Protein AF-A0A536ZC12-F1 (afdb_monomer_lite)

pLDDT: mean 72.92, std 13.07, range [34.91, 93.25]

Radius of gyration: 16.19 Å; chains: 1; bounding box: 39×24×40 Å

Secondary structure (DSSP, 8-state):
-HHHHHHHHHHHH---HHHHHHHHHHHHHHHHHHHHHHHTT--THHHHHHHHHHHHHHHHHHHHTHHHH-GGG---PPPPEETTEE-----

Structure (mmCIF, N/CA/C/O backbone):
data_AF-A0A536ZC12-F1
#
_entry.id   AF-A0A536ZC12-F1
#
loop_
_atom_site.group_PDB
_atom_site.id
_atom_site.type_symbol
_atom_site.label_atom_id
_atom_site.label_alt_id
_atom_site.label_comp_id
_atom_site.label_asym_id
_atom_site.label_entity_id
_atom_site.label_seq_id
_atom_site.pdbx_PDB_ins_code
_atom_site.Cartn_x
_atom_site.Cartn_y
_atom_site.Cartn_z
_atom_site.occupancy
_atom_site.B_iso_or_equiv
_atom_site.auth_seq_id
_atom_site.auth_comp_id
_atom_site.auth_asym_id
_atom_site.auth_atom_id
_atom_site.pdbx_PDB_model_num
ATOM 1 N N . ILE A 1 1 ? 3.749 -3.217 -0.965 1.00 72.31 1 ILE A N 1
ATOM 2 C CA . ILE A 1 1 ? 2.981 -2.514 -2.027 1.00 72.31 1 ILE A CA 1
ATOM 3 C C . ILE A 1 1 ? 3.905 -1.701 -2.937 1.00 72.31 1 ILE A C 1
ATOM 5 O O . ILE A 1 1 ? 4.043 -2.088 -4.084 1.00 72.31 1 ILE A O 1
ATOM 9 N N . GLY A 1 2 ? 4.607 -0.664 -2.457 1.00 69.38 2 GLY A N 1
ATOM 10 C CA . GLY A 1 2 ? 5.457 0.181 -3.322 1.00 69.38 2 GLY A CA 1
ATOM 11 C C . GLY A 1 2 ? 6.622 -0.538 -4.008 1.00 69.38 2 GLY A C 1
ATOM 12 O O . GLY A 1 2 ? 6.778 -0.413 -5.216 1.00 69.38 2 GLY A O 1
ATOM 13 N N . ALA A 1 3 ? 7.374 -1.361 -3.268 1.00 67.00 3 ALA A N 1
ATOM 14 C CA . ALA A 1 3 ? 8.452 -2.175 -3.839 1.00 67.00 3 ALA A CA 1
ATOM 15 C C . ALA A 1 3 ? 7.938 -3.228 -4.842 1.00 67.00 3 ALA A C 1
ATOM 17 O O . ALA A 1 3 ? 8.552 -3.455 -5.876 1.00 67.00 3 ALA A O 1
ATOM 18 N N . TYR A 1 4 ? 6.777 -3.836 -4.575 1.00 68.56 4 TYR A N 1
ATOM 19 C CA . TYR A 1 4 ? 6.125 -4.760 -5.512 1.00 68.56 4 TYR A CA 1
ATOM 20 C C . TYR A 1 4 ? 5.626 -4.043 -6.777 1.00 68.56 4 TYR A C 1
ATOM 22 O O . TYR A 1 4 ? 5.774 -4.557 -7.879 1.00 68.56 4 TYR A O 1
ATOM 30 N N . GLY A 1 5 ? 5.078 -2.833 -6.641 1.00 66.50 5 GLY A N 1
ATOM 31 C CA . GLY A 1 5 ? 4.651 -2.018 -7.778 1.00 66.50 5 GLY A CA 1
ATOM 32 C C . GLY A 1 5 ? 5.826 -1.573 -8.649 1.00 66.50 5 GLY A C 1
ATOM 33 O O . GLY A 1 5 ? 5.790 -1.748 -9.864 1.00 66.50 5 GLY A O 1
ATOM 34 N N . SER A 1 6 ? 6.902 -1.055 -8.047 1.00 62.78 6 SER A N 1
ATOM 35 C CA . SER A 1 6 ? 8.087 -0.615 -8.798 1.00 62.78 6 SER A CA 1
ATOM 36 C C . SER A 1 6 ? 8.800 -1.780 -9.492 1.00 62.78 6 SER A C 1
ATOM 38 O O . SER A 1 6 ? 9.226 -1.653 -10.644 1.00 62.78 6 SER A O 1
ATOM 40 N N . THR A 1 7 ? 8.879 -2.940 -8.837 1.00 63.22 7 THR A N 1
ATOM 41 C CA . THR A 1 7 ? 9.448 -4.155 -9.436 1.00 63.22 7 THR A CA 1
ATOM 42 C C . THR A 1 7 ? 8.582 -4.712 -10.555 1.00 63.22 7 THR A C 1
ATOM 44 O O . THR A 1 7 ? 9.132 -5.052 -11.594 1.00 63.22 7 THR A O 1
ATOM 47 N N . LEU A 1 8 ? 7.254 -4.734 -10.419 1.00 67.12 8 LEU A N 1
ATOM 48 C CA . LEU A 1 8 ? 6.351 -5.163 -11.490 1.00 67.12 8 LEU A CA 1
ATOM 49 C C . LEU A 1 8 ? 6.457 -4.263 -12.729 1.00 67.12 8 LEU A C 1
ATOM 51 O O . LEU A 1 8 ? 6.510 -4.758 -13.856 1.00 67.12 8 LEU A O 1
ATOM 55 N N . LEU A 1 9 ? 6.526 -2.945 -12.532 1.00 64.06 9 LEU A N 1
ATOM 56 C CA . LEU A 1 9 ? 6.693 -1.987 -13.628 1.00 64.06 9 LEU A CA 1
ATOM 57 C C . LEU A 1 9 ? 8.045 -2.148 -14.332 1.00 64.06 9 LEU A C 1
ATOM 59 O O . LEU A 1 9 ? 8.121 -2.073 -15.558 1.00 64.06 9 LEU A O 1
ATOM 63 N N . THR A 1 10 ? 9.104 -2.419 -13.574 1.00 64.12 10 THR A N 1
ATOM 64 C CA . THR A 1 10 ? 10.436 -2.648 -14.147 1.00 64.12 10 THR A CA 1
ATOM 65 C C . THR A 1 10 ? 10.509 -4.012 -14.849 1.00 64.12 10 THR A C 1
ATOM 67 O O . THR A 1 10 ? 11.006 -4.103 -15.967 1.00 64.12 10 THR A O 1
ATOM 70 N N . ALA A 1 11 ? 9.969 -5.069 -14.232 1.00 62.47 11 ALA A N 1
ATOM 71 C CA . ALA A 1 11 ? 10.051 -6.448 -14.715 1.00 62.47 11 ALA A CA 1
ATOM 72 C C . ALA A 1 11 ? 9.147 -6.732 -15.921 1.00 62.47 11 ALA A C 1
ATOM 74 O O . ALA A 1 11 ? 9.533 -7.498 -16.799 1.00 62.47 11 ALA A O 1
ATOM 75 N N . ARG A 1 12 ? 7.943 -6.144 -15.960 1.00 64.62 12 ARG A N 1
ATOM 76 C CA . ARG A 1 12 ? 6.920 -6.463 -16.973 1.00 64.62 12 ARG A CA 1
ATOM 77 C C . ARG A 1 12 ? 6.753 -5.380 -18.035 1.00 64.62 12 ARG A C 1
ATOM 79 O O . ARG A 1 12 ? 6.376 -5.702 -19.155 1.00 64.62 12 ARG A O 1
ATOM 86 N N . TYR A 1 13 ? 7.032 -4.120 -17.696 1.00 62.66 13 TYR A N 1
ATOM 87 C CA . TYR A 1 13 ? 6.843 -2.975 -18.595 1.00 62.66 13 TYR A CA 1
ATOM 88 C C . TYR A 1 13 ? 8.154 -2.300 -19.025 1.00 62.66 13 TYR A C 1
ATOM 90 O O . TYR A 1 13 ? 8.111 -1.353 -19.805 1.00 62.66 13 TYR A O 1
ATOM 98 N N . GLY A 1 14 ? 9.317 -2.766 -18.547 1.00 64.75 14 GLY A N 1
ATOM 99 C CA . GLY A 1 14 ? 10.624 -2.223 -18.942 1.00 64.75 14 GLY A CA 1
ATOM 100 C C . GLY A 1 14 ? 10.827 -0.753 -18.563 1.00 64.75 14 GLY A C 1
ATOM 101 O O . GLY A 1 14 ? 11.679 -0.077 -19.138 1.00 64.75 14 GLY A O 1
ATOM 102 N N . VAL A 1 15 ? 10.034 -0.241 -17.616 1.00 65.62 15 VAL A N 1
ATOM 103 C CA . VAL A 1 15 ? 10.111 1.151 -17.165 1.00 65.62 15 VAL A CA 1
ATOM 104 C C . VAL A 1 15 ? 11.470 1.366 -16.488 1.00 65.62 15 VAL A C 1
ATOM 106 O O . VAL A 1 15 ? 11.862 0.543 -15.656 1.00 65.62 15 VAL A O 1
ATOM 109 N N . PRO A 1 16 ? 12.208 2.450 -16.802 1.00 69.38 16 PRO A N 1
ATOM 110 C CA . PRO A 1 16 ? 13.491 2.715 -16.165 1.00 69.38 16 PRO A CA 1
ATOM 111 C C . PRO A 1 16 ? 13.323 2.811 -14.646 1.00 69.38 16 PRO A C 1
ATOM 113 O O . PRO A 1 16 ? 12.394 3.452 -14.155 1.00 69.38 16 PRO A O 1
ATOM 116 N N . PHE A 1 17 ? 14.249 2.200 -13.902 1.00 66.38 17 PHE A N 1
ATOM 117 C CA . PHE A 1 17 ? 14.215 2.077 -12.437 1.00 66.38 17 PHE A CA 1
ATOM 118 C C . PHE A 1 17 ? 13.882 3.397 -11.720 1.00 66.38 17 PHE A C 1
ATOM 120 O O . PHE A 1 17 ? 13.044 3.441 -10.821 1.00 66.38 17 PHE A O 1
ATOM 127 N N . TRP A 1 18 ? 14.474 4.496 -12.191 1.00 70.94 18 TRP A N 1
ATOM 128 C CA . TRP A 1 18 ? 14.250 5.840 -11.662 1.00 70.94 18 TRP A CA 1
ATOM 129 C C . TRP A 1 18 ? 12.819 6.361 -11.826 1.00 70.94 18 TRP A C 1
ATOM 131 O O . TRP A 1 18 ? 12.377 7.135 -10.987 1.00 70.94 18 TRP A O 1
ATOM 141 N N . ALA A 1 19 ? 12.086 5.937 -12.858 1.00 71.19 19 ALA A N 1
ATOM 142 C CA . ALA A 1 19 ? 10.669 6.262 -13.038 1.00 71.19 19 ALA A CA 1
ATOM 143 C C . ALA A 1 19 ? 9.753 5.254 -12.321 1.00 71.19 19 ALA A C 1
ATOM 145 O O . ALA A 1 19 ? 8.670 5.612 -11.856 1.00 71.19 19 ALA A O 1
ATOM 146 N N . ALA A 1 20 ? 10.200 4.006 -12.163 1.00 71.44 20 ALA A N 1
ATOM 147 C CA . ALA A 1 20 ? 9.462 2.981 -11.431 1.00 71.44 20 ALA A CA 1
ATOM 148 C C . ALA A 1 20 ? 9.385 3.268 -9.919 1.00 71.44 20 ALA A C 1
ATOM 150 O O . ALA A 1 20 ? 8.374 2.945 -9.295 1.00 71.44 20 ALA A O 1
ATOM 151 N N . ILE A 1 21 ? 10.407 3.901 -9.327 1.00 77.44 21 ILE A N 1
ATOM 152 C CA . ILE A 1 21 ? 10.412 4.312 -7.909 1.00 77.44 21 ILE A CA 1
ATOM 153 C C . ILE A 1 21 ? 9.276 5.295 -7.575 1.00 77.44 21 ILE A C 1
ATOM 155 O O . ILE A 1 21 ? 8.449 4.953 -6.729 1.00 77.44 21 ILE A O 1
ATOM 159 N N . PRO A 1 22 ? 9.185 6.491 -8.194 1.00 80.00 22 PRO A N 1
ATOM 160 C CA . PRO A 1 22 ? 8.147 7.459 -7.858 1.00 80.00 22 PRO A CA 1
ATOM 161 C C . PRO A 1 22 ? 6.755 6.931 -8.200 1.00 80.00 22 PRO A C 1
ATOM 163 O O . PRO A 1 22 ? 5.815 7.175 -7.451 1.00 80.00 22 PRO A O 1
ATOM 166 N N . LEU A 1 23 ? 6.615 6.147 -9.271 1.00 75.00 23 LEU A N 1
ATOM 167 C CA . LEU A 1 23 ? 5.329 5.572 -9.656 1.00 75.00 23 LEU A CA 1
ATOM 168 C C . LEU A 1 23 ? 4.880 4.469 -8.680 1.00 75.00 23 LEU A C 1
ATOM 170 O O . LEU A 1 23 ? 3.717 4.428 -8.280 1.00 75.00 23 LEU A O 1
ATOM 174 N N . GLY A 1 24 ? 5.810 3.634 -8.207 1.00 78.38 24 GLY A N 1
ATOM 175 C CA . GLY A 1 24 ? 5.562 2.671 -7.131 1.00 78.38 24 GLY A CA 1
ATOM 176 C C . GLY A 1 24 ? 5.249 3.346 -5.792 1.00 78.38 24 GLY A C 1
ATOM 177 O O . GLY A 1 24 ? 4.360 2.892 -5.068 1.00 78.38 24 GLY A O 1
ATOM 178 N N . ALA A 1 25 ? 5.922 4.456 -5.475 1.00 81.06 25 ALA A N 1
ATOM 179 C CA . ALA A 1 25 ? 5.633 5.267 -4.295 1.00 81.06 25 ALA A CA 1
ATOM 180 C C . ALA A 1 25 ? 4.241 5.915 -4.375 1.00 81.06 25 ALA A C 1
ATOM 182 O O . ALA A 1 25 ? 3.503 5.879 -3.394 1.00 81.06 25 ALA A O 1
ATOM 183 N N . LEU A 1 26 ? 3.845 6.427 -5.545 1.00 85.19 26 LEU A N 1
ATOM 184 C CA . LEU A 1 26 ? 2.518 7.002 -5.778 1.00 85.19 26 LEU A CA 1
ATOM 185 C C . LEU A 1 26 ? 1.414 5.952 -5.595 1.00 85.19 26 LEU A C 1
ATOM 187 O O . LEU A 1 26 ? 0.432 6.197 -4.898 1.00 85.19 26 LEU A O 1
ATOM 191 N N . LEU A 1 27 ? 1.599 4.756 -6.160 1.00 80.81 27 LEU A N 1
ATOM 192 C CA . LEU A 1 27 ? 0.667 3.638 -5.984 1.00 80.81 27 LEU A CA 1
ATOM 193 C C . LEU A 1 27 ? 0.569 3.202 -4.516 1.00 80.81 27 LEU A C 1
ATOM 195 O O . LEU A 1 27 ? -0.527 2.946 -4.016 1.00 80.81 27 LEU A O 1
ATOM 199 N N . ALA A 1 28 ? 1.698 3.154 -3.804 1.00 84.06 28 ALA A N 1
ATOM 200 C CA . ALA A 1 28 ? 1.712 2.853 -2.376 1.00 84.06 28 ALA A CA 1
ATOM 201 C C . ALA A 1 28 ? 1.002 3.932 -1.550 1.00 84.06 28 ALA A C 1
ATOM 203 O O . ALA A 1 28 ? 0.256 3.589 -0.636 1.00 84.06 28 ALA A O 1
ATOM 204 N N . ALA A 1 29 ? 1.197 5.208 -1.886 1.00 85.38 29 ALA A N 1
ATOM 205 C CA . ALA A 1 29 ? 0.537 6.328 -1.228 1.00 85.38 29 ALA A CA 1
ATOM 206 C C . ALA A 1 29 ? -0.980 6.305 -1.462 1.00 85.38 29 ALA A C 1
ATOM 208 O O . ALA A 1 29 ? -1.738 6.476 -0.513 1.00 85.38 29 ALA A O 1
ATOM 209 N N . LEU A 1 30 ? -1.430 6.020 -2.688 1.00 86.44 30 LEU A N 1
ATOM 210 C CA . LEU A 1 30 ? -2.854 5.892 -3.017 1.00 86.44 30 LEU A CA 1
ATOM 211 C C . LEU A 1 30 ? -3.517 4.748 -2.245 1.00 86.44 30 LEU A C 1
ATOM 213 O O . LEU A 1 30 ? -4.563 4.946 -1.630 1.00 86.44 30 LEU A O 1
ATOM 217 N N . MET A 1 31 ? -2.892 3.569 -2.222 1.00 84.12 31 MET A N 1
ATOM 218 C CA . MET A 1 31 ? -3.404 2.435 -1.446 1.00 84.12 31 MET A CA 1
ATOM 219 C C . MET A 1 31 ? -3.378 2.727 0.057 1.00 84.12 31 MET A C 1
ATOM 221 O O . MET A 1 31 ? -4.362 2.488 0.753 1.00 84.12 31 MET A O 1
ATOM 225 N N . GLY A 1 32 ? -2.285 3.304 0.559 1.00 84.19 32 GLY A N 1
ATOM 226 C CA . GLY A 1 32 ? -2.162 3.711 1.957 1.00 84.19 32 GLY A CA 1
ATOM 227 C C . GLY A 1 32 ? -3.212 4.743 2.365 1.00 84.19 32 GLY A C 1
ATOM 228 O O . GLY A 1 32 ? -3.760 4.640 3.456 1.00 84.19 32 GLY A O 1
ATOM 229 N N . ALA A 1 33 ? -3.557 5.688 1.491 1.00 86.56 33 ALA A N 1
ATOM 230 C CA . ALA A 1 33 ? -4.619 6.658 1.737 1.00 86.56 33 ALA A CA 1
ATOM 231 C C . ALA A 1 33 ? -6.005 5.998 1.738 1.00 86.56 33 ALA A C 1
ATOM 233 O O . ALA A 1 33 ? -6.801 6.257 2.640 1.00 86.56 33 ALA A O 1
ATOM 234 N N . LEU A 1 34 ? -6.278 5.108 0.778 1.00 85.69 34 LEU A N 1
ATOM 235 C CA . LEU A 1 34 ? -7.556 4.401 0.674 1.00 85.69 34 LEU A CA 1
ATOM 236 C C . LEU A 1 34 ? -7.830 3.516 1.901 1.00 85.69 34 LEU A C 1
ATOM 238 O O . LEU A 1 34 ? -8.960 3.458 2.378 1.00 85.69 34 LEU A O 1
ATOM 242 N N . LEU A 1 35 ? -6.792 2.861 2.428 1.00 81.75 35 LEU A N 1
ATOM 243 C CA . LEU A 1 35 ? -6.877 1.974 3.594 1.00 81.75 35 LEU A CA 1
ATOM 244 C C . LEU A 1 35 ? -6.708 2.724 4.930 1.00 81.75 35 LEU A C 1
ATOM 246 O O . LEU A 1 35 ? -7.350 2.387 5.923 1.00 81.75 35 LEU A O 1
ATOM 250 N N . GLY A 1 36 ? -5.884 3.769 4.964 1.00 82.94 36 GLY A N 1
ATOM 251 C CA . GLY A 1 36 ? -5.607 4.571 6.158 1.00 82.94 36 GLY A CA 1
ATOM 252 C C . GLY A 1 36 ? -6.726 5.551 6.511 1.00 82.94 36 GLY A C 1
ATOM 253 O O . GLY A 1 36 ? -7.002 5.769 7.692 1.00 82.94 36 GLY A O 1
ATOM 254 N N . ALA A 1 37 ? -7.426 6.100 5.512 1.00 85.75 37 ALA A N 1
ATOM 255 C CA . ALA A 1 37 ? -8.564 6.994 5.727 1.00 85.75 37 ALA A CA 1
ATOM 256 C C . ALA A 1 37 ? -9.681 6.365 6.589 1.00 85.75 37 ALA A C 1
ATOM 258 O O . ALA A 1 37 ? -10.079 7.003 7.569 1.00 85.75 37 ALA A O 1
ATOM 259 N N . PRO A 1 38 ? -10.179 5.139 6.319 1.00 78.69 38 PRO A N 1
ATOM 260 C CA . PRO A 1 38 ? -11.158 4.497 7.193 1.00 78.69 38 PRO A CA 1
ATOM 261 C C . PRO A 1 38 ? -10.556 4.081 8.544 1.00 78.69 38 PRO A C 1
ATOM 263 O O . PRO A 1 38 ? -11.225 4.231 9.566 1.00 78.69 38 PRO A O 1
ATOM 266 N N . ALA A 1 39 ? -9.293 3.639 8.585 1.00 82.00 39 ALA A N 1
ATOM 267 C CA . ALA A 1 39 ? -8.629 3.236 9.829 1.00 82.00 39 ALA A CA 1
ATOM 268 C C . ALA A 1 39 ? -8.474 4.400 10.826 1.00 82.00 39 ALA A C 1
ATOM 270 O O . ALA A 1 39 ? -8.644 4.206 12.029 1.00 82.00 39 ALA A O 1
ATOM 271 N N . SER A 1 40 ? -8.247 5.624 10.334 1.00 83.75 40 SER A N 1
ATOM 272 C CA . SER A 1 40 ? -8.147 6.836 11.165 1.00 83.75 40 SER A CA 1
ATOM 273 C C . SER A 1 40 ? -9.418 7.161 11.965 1.00 83.75 40 SER A C 1
ATOM 275 O O . SER A 1 40 ? -9.367 7.921 12.932 1.00 83.75 40 SER A O 1
ATOM 277 N N . ARG A 1 41 ? -10.566 6.579 11.588 1.00 84.94 41 ARG A N 1
ATOM 278 C CA . ARG A 1 41 ? -11.857 6.787 12.262 1.00 84.94 41 ARG A CA 1
ATOM 279 C C . ARG A 1 41 ? -12.073 5.848 13.454 1.00 84.94 41 ARG A C 1
ATOM 281 O O . ARG A 1 41 ? -13.035 6.032 14.197 1.00 84.94 41 ARG A O 1
ATOM 288 N N . LEU A 1 42 ? -11.202 4.860 13.650 1.00 88.69 42 LEU A N 1
ATOM 289 C CA . LEU A 1 42 ? -11.302 3.869 14.723 1.00 88.69 42 LEU A CA 1
ATOM 290 C C . LEU A 1 42 ? -10.560 4.345 15.979 1.00 88.69 42 LEU A C 1
ATOM 292 O O . LEU A 1 42 ? -9.553 5.045 15.896 1.00 88.69 42 LEU A O 1
ATOM 296 N N . ARG A 1 43 ? -11.046 3.962 17.166 1.00 87.88 43 ARG A N 1
ATOM 297 C CA . ARG A 1 43 ? -10.428 4.319 18.456 1.00 87.88 43 ARG A CA 1
ATOM 298 C C . ARG A 1 43 ? -10.316 3.108 19.378 1.00 87.88 43 ARG A C 1
ATOM 300 O O . ARG A 1 43 ? -11.162 2.216 19.352 1.00 87.88 43 ARG A O 1
ATOM 307 N N . GLY A 1 44 ? -9.279 3.101 20.215 1.00 86.81 44 GLY A N 1
ATOM 308 C CA . GLY A 1 44 ? -9.045 2.048 21.205 1.00 86.81 44 GLY A CA 1
ATOM 309 C C . GLY A 1 44 ? -8.805 0.676 20.565 1.00 86.81 44 GLY A C 1
ATOM 310 O O . GLY A 1 44 ? -8.034 0.554 19.616 1.00 86.81 44 GLY A O 1
ATOM 311 N N . ILE A 1 45 ? -9.488 -0.356 21.068 1.00 90.69 45 ILE A N 1
ATOM 312 C CA . ILE A 1 45 ? -9.329 -1.761 20.641 1.00 90.69 45 ILE A CA 1
ATOM 313 C C . ILE A 1 45 ? -9.672 -1.975 19.159 1.00 90.69 45 ILE A C 1
ATOM 315 O O . ILE A 1 45 ? -9.062 -2.815 18.497 1.00 90.69 45 ILE A O 1
ATOM 319 N N . TYR A 1 46 ? -10.586 -1.180 18.600 1.00 89.00 46 TYR A N 1
ATOM 320 C CA . TYR A 1 46 ? -10.959 -1.292 17.190 1.00 89.00 46 TYR A CA 1
ATOM 321 C C . TYR A 1 46 ? -9.802 -0.960 16.240 1.00 89.00 46 TYR A C 1
ATOM 323 O O . TYR A 1 46 ? -9.716 -1.546 15.164 1.00 89.00 46 TYR A O 1
ATOM 331 N N . LEU A 1 47 ? -8.881 -0.076 16.643 1.00 88.50 47 LEU A N 1
ATOM 332 C CA . LEU A 1 47 ? -7.679 0.220 15.861 1.00 88.50 47 LEU A CA 1
ATOM 333 C C . LEU A 1 47 ? -6.734 -0.993 15.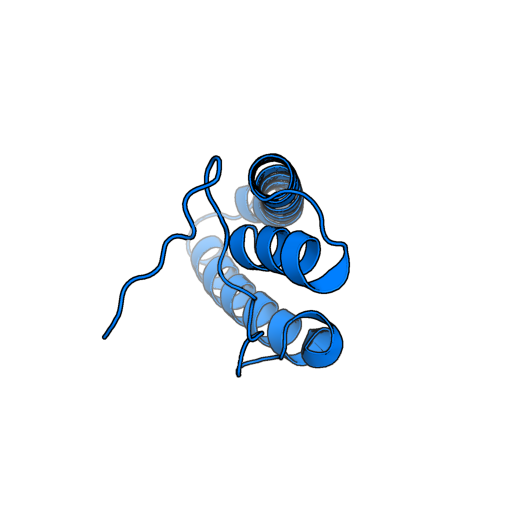823 1.00 88.50 47 LEU A C 1
ATOM 335 O O . LEU A 1 47 ? -6.186 -1.316 14.774 1.00 88.50 47 LEU A O 1
ATOM 339 N N . ALA A 1 48 ? -6.588 -1.707 16.944 1.00 89.44 48 ALA A N 1
ATOM 340 C CA . ALA A 1 48 ? -5.765 -2.915 17.007 1.00 89.44 48 ALA A CA 1
ATOM 341 C C . ALA A 1 48 ? -6.335 -4.038 16.122 1.00 89.44 48 ALA A C 1
ATOM 343 O O . ALA A 1 48 ? -5.596 -4.662 15.358 1.00 89.44 48 ALA A O 1
ATOM 344 N N . LEU A 1 49 ? -7.657 -4.242 16.167 1.00 91.81 49 LEU A N 1
ATOM 345 C CA . LEU A 1 49 ? -8.349 -5.187 15.286 1.00 91.81 49 LEU A CA 1
ATOM 346 C C . LEU A 1 49 ? -8.202 -4.806 13.810 1.00 91.81 49 LEU A C 1
ATOM 348 O O . LEU A 1 49 ? -8.000 -5.680 12.970 1.00 91.81 49 LEU A O 1
ATOM 352 N N . ALA A 1 50 ? -8.246 -3.512 13.489 1.00 87.81 50 ALA A N 1
ATOM 353 C CA . ALA A 1 50 ? -8.047 -3.043 12.125 1.00 87.81 50 ALA A CA 1
ATOM 354 C C . ALA A 1 50 ? -6.631 -3.305 11.610 1.00 87.81 50 ALA A C 1
ATOM 356 O O . ALA A 1 50 ? -6.491 -3.710 10.462 1.00 87.81 50 ALA A O 1
ATOM 357 N N . THR A 1 51 ? -5.593 -3.152 12.434 1.00 89.25 51 THR A N 1
ATOM 358 C CA . THR A 1 51 ? -4.216 -3.494 12.040 1.00 89.25 51 THR A CA 1
ATOM 359 C C . THR A 1 51 ? -4.061 -4.990 11.756 1.00 89.25 51 THR A C 1
ATOM 361 O O . THR A 1 51 ? -3.423 -5.363 10.771 1.00 89.25 51 THR A O 1
ATOM 364 N N . LEU A 1 52 ? -4.681 -5.855 12.570 1.00 93.25 52 LEU A N 1
ATOM 365 C CA . LEU A 1 52 ? -4.688 -7.303 12.328 1.00 93.25 52 LEU A CA 1
ATOM 366 C C . LEU A 1 52 ? -5.448 -7.669 11.050 1.00 93.25 52 LEU A C 1
ATOM 368 O O . LEU A 1 52 ? -4.933 -8.409 10.213 1.00 93.25 52 LEU A O 1
ATOM 372 N N . GLY A 1 53 ? -6.651 -7.120 10.872 1.00 90.19 53 GLY A N 1
ATOM 373 C CA . GLY A 1 53 ? -7.443 -7.329 9.661 1.00 90.19 53 GLY A CA 1
ATOM 374 C C . GLY A 1 53 ? -6.726 -6.811 8.415 1.00 90.19 53 GLY A C 1
ATOM 375 O O . GLY A 1 53 ? -6.693 -7.495 7.398 1.00 90.19 53 GLY A O 1
ATOM 376 N N . PHE A 1 54 ? -6.078 -5.648 8.510 1.00 87.38 54 PHE A N 1
ATOM 377 C CA . PHE A 1 54 ? -5.269 -5.076 7.438 1.00 87.38 54 PHE A CA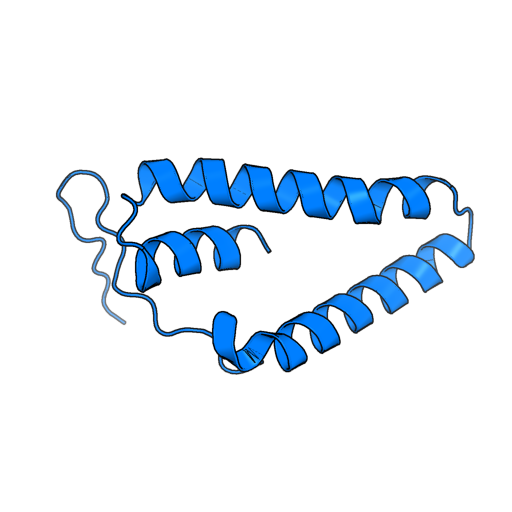 1
ATOM 378 C C . PHE A 1 54 ? -4.133 -6.014 7.026 1.00 87.38 54 PHE A C 1
ATOM 380 O O . PHE A 1 54 ? -3.964 -6.271 5.835 1.00 87.38 54 PHE A O 1
ATOM 387 N N . LEU A 1 55 ? -3.394 -6.575 7.991 1.00 89.19 55 LEU A N 1
ATOM 388 C CA . LEU A 1 55 ? -2.341 -7.548 7.699 1.00 89.19 55 LEU A CA 1
ATOM 389 C C . LEU A 1 55 ? -2.900 -8.769 6.955 1.00 89.19 55 LEU A C 1
ATOM 391 O O . LEU A 1 55 ? -2.308 -9.210 5.971 1.00 89.19 55 LEU A O 1
ATOM 395 N N . GLN A 1 56 ? -4.053 -9.284 7.382 1.00 91.75 56 GLN A N 1
ATOM 396 C CA . GLN A 1 56 ? -4.672 -10.447 6.749 1.00 91.75 56 GLN A CA 1
ATOM 397 C C . GLN A 1 56 ? -5.183 -10.151 5.335 1.00 91.75 56 GLN A C 1
ATOM 399 O O . GLN A 1 56 ? -4.971 -10.950 4.426 1.00 91.75 56 GLN A O 1
ATOM 404 N N . ILE A 1 57 ? -5.794 -8.983 5.122 1.00 87.50 57 ILE A N 1
ATOM 405 C CA . ILE A 1 57 ? -6.234 -8.535 3.794 1.00 87.50 57 ILE A CA 1
ATOM 406 C C . ILE A 1 57 ? -5.037 -8.427 2.849 1.00 87.50 57 ILE A C 1
ATOM 408 O O . ILE A 1 57 ? -5.131 -8.848 1.700 1.00 87.50 57 ILE A O 1
ATOM 412 N N . VAL A 1 58 ? -3.902 -7.899 3.319 1.00 83.81 58 VAL A N 1
ATOM 413 C CA . VAL A 1 58 ? -2.679 -7.812 2.509 1.00 83.81 58 VAL A CA 1
ATOM 414 C C . VAL A 1 58 ? -2.167 -9.201 2.127 1.00 83.81 58 VAL A C 1
ATOM 416 O O . VAL A 1 58 ? -1.762 -9.384 0.982 1.00 83.81 58 VAL A O 1
ATOM 419 N N . GLN A 1 59 ? -2.206 -10.178 3.035 1.00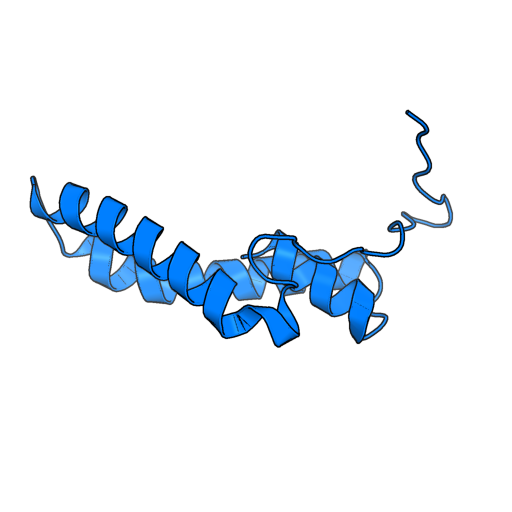 84.81 59 GLN A N 1
ATOM 420 C CA . GLN A 1 59 ? -1.803 -11.554 2.717 1.00 84.81 59 GLN A CA 1
ATOM 421 C C . GLN A 1 59 ? -2.709 -12.182 1.655 1.00 84.81 59 GLN A C 1
ATOM 423 O O . GLN A 1 59 ? -2.208 -12.642 0.631 1.00 84.81 59 GLN A O 1
ATOM 428 N N . ILE A 1 60 ? -4.030 -12.095 1.841 1.00 86.12 60 ILE A N 1
ATOM 429 C CA . ILE A 1 60 ? -5.012 -12.593 0.866 1.00 86.12 60 ILE A CA 1
ATOM 430 C C . ILE A 1 60 ? -4.820 -11.902 -0.487 1.00 86.12 60 ILE A C 1
ATOM 432 O O . ILE A 1 60 ? -4.822 -12.552 -1.526 1.00 86.12 60 ILE A O 1
ATOM 436 N N . ALA A 1 61 ? -4.601 -10.586 -0.494 1.00 82.75 61 ALA A N 1
ATOM 437 C CA . ALA A 1 61 ? -4.357 -9.845 -1.724 1.00 82.75 61 ALA A CA 1
ATOM 438 C C . ALA A 1 61 ? -3.078 -10.316 -2.436 1.00 82.75 61 ALA A C 1
ATOM 440 O O . ALA A 1 61 ? -3.067 -10.406 -3.657 1.00 82.75 61 ALA A O 1
ATOM 441 N N . ILE A 1 62 ? -2.001 -10.628 -1.709 1.00 78.25 62 ILE A N 1
ATOM 442 C CA . ILE A 1 62 ? -0.768 -11.156 -2.314 1.00 78.25 62 ILE A CA 1
ATOM 443 C C . ILE A 1 62 ? -1.008 -12.541 -2.927 1.00 78.25 62 ILE A C 1
ATOM 445 O O . ILE A 1 62 ? -0.492 -12.803 -4.014 1.00 78.25 62 ILE A O 1
ATOM 449 N N . GLU A 1 63 ? -1.778 -13.400 -2.259 1.00 79.31 63 GLU A N 1
ATOM 450 C CA . GLU A 1 63 ? -2.136 -14.739 -2.743 1.00 79.31 63 GLU A CA 1
ATOM 451 C C . GLU A 1 63 ? -3.035 -14.688 -3.981 1.00 79.31 63 GLU A C 1
ATOM 453 O O . GLU A 1 63 ? -2.730 -15.327 -4.985 1.00 79.31 63 GLU A O 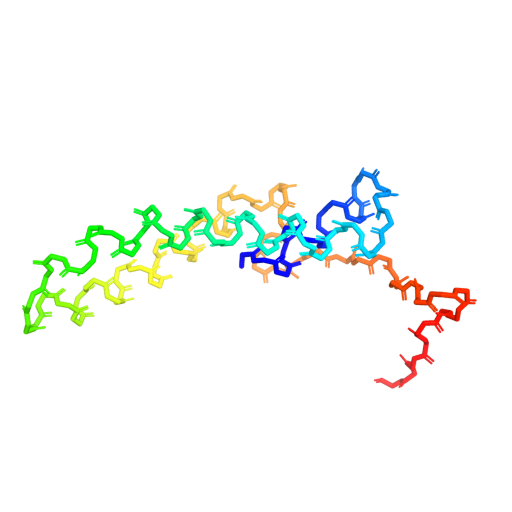1
ATOM 458 N N . GLU A 1 64 ? -4.092 -13.879 -3.956 1.00 79.44 64 GLU A N 1
ATOM 459 C CA . GLU A 1 64 ? -5.035 -13.766 -5.073 1.00 79.44 64 GLU A CA 1
ATOM 460 C C . GLU A 1 64 ? -4.384 -13.094 -6.289 1.00 79.44 64 GLU A C 1
ATOM 462 O O . GLU A 1 64 ? -4.585 -13.492 -7.438 1.00 79.44 64 GLU A O 1
ATOM 467 N N . LEU A 1 65 ? -3.514 -12.107 -6.051 1.00 73.69 65 LEU A N 1
ATOM 468 C CA . LEU A 1 65 ? -2.737 -11.470 -7.111 1.00 73.69 65 LEU A CA 1
ATOM 469 C C . LEU A 1 65 ? -1.492 -12.283 -7.492 1.00 73.69 65 LEU A C 1
ATOM 471 O O . LEU A 1 65 ? -0.620 -11.737 -8.167 1.00 73.69 65 LEU A O 1
ATOM 475 N N . ALA A 1 66 ? -1.394 -13.575 -7.154 1.00 67.19 66 ALA A N 1
ATOM 476 C CA . ALA A 1 66 ? -0.210 -14.383 -7.448 1.00 67.19 66 ALA A CA 1
ATOM 477 C C . ALA A 1 66 ? 0.191 -14.399 -8.933 1.00 67.19 66 ALA A C 1
ATOM 479 O O . ALA A 1 66 ? 1.377 -14.471 -9.249 1.00 67.19 66 ALA A O 1
ATOM 480 N N . ASN A 1 67 ? -0.770 -14.259 -9.849 1.00 61.50 67 ASN A N 1
ATOM 481 C CA . ASN A 1 67 ? -0.500 -14.134 -11.287 1.00 61.50 67 ASN A CA 1
ATOM 482 C C . ASN A 1 67 ? 0.300 -12.854 -11.629 1.00 61.50 67 ASN A C 1
ATOM 484 O O . ASN A 1 67 ? 1.104 -12.826 -12.557 1.00 61.50 67 ASN A O 1
ATOM 488 N N . VAL A 1 68 ? 0.120 -11.795 -10.839 1.00 60.66 68 VAL A N 1
ATOM 489 C CA . VAL A 1 68 ? 0.749 -10.482 -11.024 1.00 60.66 68 VAL A CA 1
ATOM 490 C C . VAL A 1 68 ? 1.964 -10.293 -10.107 1.00 60.66 68 VAL A C 1
ATOM 492 O O . VAL A 1 68 ? 2.913 -9.633 -10.510 1.00 60.66 68 VAL A O 1
ATOM 495 N N . THR A 1 69 ? 1.968 -10.861 -8.899 1.00 62.94 69 THR A N 1
ATOM 496 C CA . THR A 1 69 ? 2.992 -10.657 -7.851 1.00 62.94 69 THR A CA 1
ATOM 497 C C . THR A 1 69 ? 3.887 -11.875 -7.607 1.00 62.94 69 THR A C 1
ATOM 499 O O . THR A 1 69 ? 4.787 -11.807 -6.775 1.00 62.94 69 THR A O 1
ATOM 502 N N . GLY A 1 70 ? 3.653 -13.008 -8.272 1.00 64.69 70 GLY A N 1
ATOM 503 C CA . GLY A 1 70 ? 4.341 -14.270 -7.962 1.00 64.69 70 GLY A CA 1
ATOM 504 C C . GLY A 1 70 ? 3.870 -14.927 -6.656 1.00 64.69 70 GLY A C 1
ATOM 505 O O . GLY A 1 70 ? 4.407 -15.958 -6.248 1.00 64.69 70 GLY A O 1
ATOM 506 N N . GLY A 1 71 ? 2.853 -14.357 -6.002 1.00 67.19 71 GLY A N 1
ATOM 507 C CA . GLY A 1 71 ? 2.247 -14.879 -4.780 1.00 67.19 71 GLY A CA 1
ATOM 508 C C . GLY A 1 71 ? 3.195 -14.802 -3.587 1.00 67.19 71 GLY A C 1
ATOM 509 O O . GLY A 1 71 ? 4.095 -13.965 -3.537 1.00 67.19 71 GLY A O 1
ATOM 510 N N . VAL A 1 72 ? 3.040 -15.725 -2.637 1.00 63.00 72 VAL A N 1
ATOM 511 C CA . VAL A 1 72 ? 3.916 -15.839 -1.451 1.00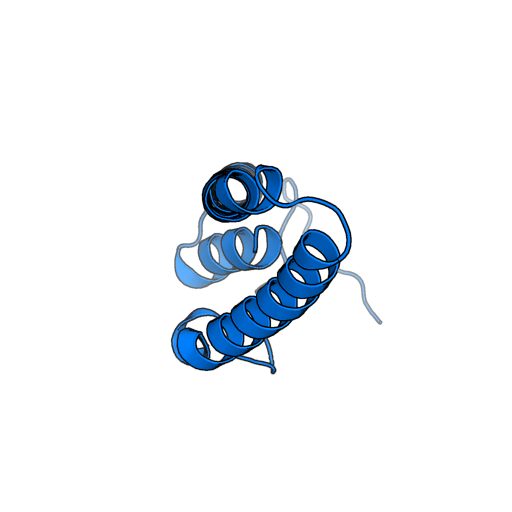 63.00 72 VAL A CA 1
ATOM 512 C C . VAL A 1 72 ? 5.384 -16.094 -1.835 1.00 63.00 72 VAL A C 1
ATOM 514 O O . VAL A 1 72 ? 6.295 -15.748 -1.088 1.00 63.0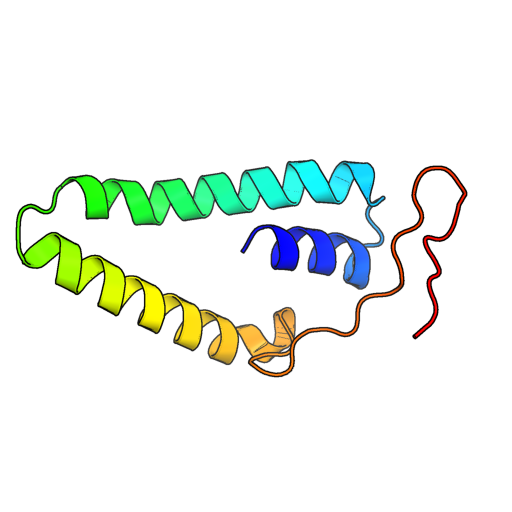0 72 VAL A O 1
ATOM 517 N N . ARG A 1 73 ? 5.629 -16.668 -3.023 1.00 61.09 73 ARG A N 1
ATOM 518 C CA . ARG A 1 73 ? 6.975 -16.939 -3.557 1.00 61.09 73 ARG A CA 1
ATOM 519 C C . ARG A 1 73 ? 7.675 -15.691 -4.113 1.00 61.09 73 ARG A C 1
ATOM 521 O O . ARG A 1 73 ? 8.895 -15.711 -4.246 1.00 61.09 73 ARG A O 1
ATOM 528 N N . GLY A 1 74 ? 6.929 -14.621 -4.394 1.00 61.34 74 GLY A N 1
ATOM 529 C CA . GLY A 1 74 ? 7.438 -13.383 -4.983 1.00 61.34 74 GLY A CA 1
ATOM 530 C C . GLY A 1 74 ? 7.838 -13.503 -6.459 1.00 61.34 74 GLY A C 1
ATOM 531 O O . GLY A 1 74 ? 7.825 -14.580 -7.053 1.00 61.34 74 GLY A O 1
ATOM 532 N N . LEU A 1 75 ? 8.186 -12.366 -7.071 1.00 61.50 75 LEU A N 1
ATOM 533 C CA . LEU A 1 75 ? 8.684 -12.301 -8.450 1.00 61.50 75 LEU A CA 1
ATOM 534 C C . LEU A 1 75 ? 10.214 -12.337 -8.489 1.00 61.50 75 LEU A C 1
ATOM 536 O O . LEU A 1 75 ? 10.879 -11.619 -7.744 1.00 61.50 75 LEU A O 1
ATOM 540 N N . THR A 1 76 ? 10.777 -13.083 -9.442 1.00 57.00 76 THR A N 1
ATOM 541 C CA . THR A 1 76 ? 12.185 -12.942 -9.835 1.00 57.00 76 THR A CA 1
ATOM 542 C C . THR A 1 76 ? 12.332 -11.714 -10.732 1.00 57.00 76 THR A C 1
ATOM 544 O O . THR A 1 76 ? 11.871 -11.707 -11.872 1.00 57.00 76 THR A O 1
ATOM 547 N N . VAL A 1 77 ? 12.958 -10.658 -10.215 1.00 57.81 77 VAL A N 1
ATOM 548 C CA . VAL A 1 77 ? 13.107 -9.371 -10.912 1.00 57.81 77 VAL A CA 1
ATOM 549 C C . VAL A 1 77 ? 14.525 -9.259 -11.493 1.00 57.81 77 VAL A C 1
ATOM 551 O O . VAL A 1 77 ? 15.489 -9.491 -10.758 1.00 57.81 77 VAL A O 1
ATOM 554 N N . PRO A 1 78 ? 14.698 -8.885 -12.778 1.00 55.41 78 PRO A N 1
ATOM 555 C CA . PRO A 1 78 ? 16.013 -8.586 -13.347 1.00 55.41 78 PRO A CA 1
ATOM 556 C C . PRO A 1 78 ? 16.701 -7.439 -12.588 1.00 55.41 78 PRO A C 1
ATOM 558 O O . PRO A 1 78 ? 16.056 -6.445 -12.256 1.00 55.41 78 PRO A O 1
ATOM 561 N N . LYS A 1 79 ? 18.010 -7.563 -12.311 1.00 54.97 79 LYS A N 1
ATOM 562 C CA . LYS A 1 79 ? 18.767 -6.592 -11.496 1.00 54.97 79 LYS A CA 1
ATOM 563 C C . LYS A 1 79 ? 18.619 -5.162 -12.034 1.00 54.97 79 LYS A C 1
ATOM 565 O O . LYS A 1 79 ? 18.934 -4.889 -13.192 1.00 54.97 79 LYS A O 1
ATOM 570 N N . ALA A 1 80 ? 18.188 -4.248 -11.165 1.00 55.66 80 ALA A N 1
ATOM 571 C CA . ALA A 1 80 ? 18.100 -2.829 -11.476 1.00 55.66 80 ALA A CA 1
ATOM 572 C C . ALA A 1 80 ? 19.501 -2.247 -11.738 1.00 55.66 80 ALA A C 1
ATOM 574 O O . ALA A 1 80 ? 20.426 -2.421 -10.943 1.00 55.66 80 ALA A O 1
ATOM 575 N N . ALA A 1 81 ? 19.663 -1.555 -12.865 1.00 52.50 81 ALA A N 1
ATOM 576 C CA . ALA A 1 81 ? 20.870 -0.799 -13.176 1.00 52.50 81 ALA A CA 1
ATOM 577 C C . ALA A 1 81 ? 20.661 0.669 -12.778 1.00 52.50 81 ALA A C 1
ATOM 579 O O . ALA A 1 81 ? 19.744 1.330 -13.269 1.00 52.50 81 ALA A O 1
ATOM 580 N N . LEU A 1 82 ? 21.515 1.180 -11.893 1.00 49.09 82 LEU A N 1
ATOM 581 C CA . LEU A 1 82 ? 21.547 2.585 -11.494 1.00 49.09 82 LEU A CA 1
ATOM 582 C C . LEU A 1 82 ? 22.585 3.303 -12.361 1.00 49.09 82 LEU A C 1
ATOM 584 O O . LEU A 1 82 ? 23.778 3.044 -12.248 1.00 49.09 82 LEU A O 1
ATOM 588 N N . GLY A 1 83 ? 22.134 4.184 -13.261 1.00 56.72 83 GLY A N 1
ATOM 589 C CA . GLY A 1 83 ? 23.022 5.115 -13.976 1.00 56.72 83 GLY A CA 1
ATOM 590 C C . GLY A 1 83 ? 24.136 4.459 -14.806 1.00 56.72 83 GLY A C 1
ATOM 591 O O . GLY A 1 83 ? 25.242 4.982 -14.849 1.00 56.72 83 GLY A O 1
ATOM 592 N N . GLY A 1 84 ? 23.875 3.307 -15.435 1.00 57.62 84 GLY A N 1
ATOM 593 C CA . GLY A 1 84 ? 24.872 2.573 -16.232 1.00 57.62 84 GLY A CA 1
ATOM 594 C C . GLY A 1 84 ? 25.725 1.576 -15.439 1.00 57.62 84 GLY A C 1
ATOM 595 O O . GLY A 1 84 ? 26.410 0.755 -16.046 1.00 57.62 84 GLY A O 1
ATOM 596 N N . VAL A 1 85 ? 25.622 1.554 -14.108 1.00 55.69 85 VAL A N 1
ATOM 597 C CA . VAL A 1 85 ? 26.237 0.525 -13.262 1.00 55.69 85 VAL A CA 1
ATOM 598 C C . VAL A 1 85 ? 25.163 -0.490 -12.874 1.00 55.69 85 VAL A C 1
ATOM 600 O O . VAL A 1 85 ? 24.183 -0.180 -12.191 1.00 55.69 85 VAL A O 1
ATOM 603 N N . ARG A 1 86 ? 25.317 -1.732 -13.349 1.00 55.53 86 ARG A N 1
ATOM 604 C CA . ARG A 1 86 ? 24.523 -2.867 -12.861 1.00 55.53 86 ARG A CA 1
ATOM 605 C C . ARG A 1 86 ? 24.895 -3.063 -11.396 1.00 55.53 86 ARG A C 1
ATOM 607 O O . ARG A 1 86 ? 26.043 -3.404 -11.125 1.00 55.53 86 ARG A O 1
ATOM 614 N N . MET A 1 87 ? 23.959 -2.859 -10.466 1.00 54.00 87 MET A N 1
ATOM 615 C CA . MET A 1 87 ? 24.203 -3.202 -9.064 1.00 54.00 87 MET A CA 1
ATOM 616 C C . MET A 1 87 ? 24.235 -4.722 -8.938 1.00 54.00 87 MET A C 1
ATOM 618 O O . MET A 1 87 ? 23.224 -5.408 -8.806 1.00 54.00 87 MET A O 1
ATOM 622 N N . SER A 1 88 ? 25.442 -5.241 -9.113 1.00 57.16 88 SER A N 1
ATOM 623 C CA . SER A 1 88 ? 25.823 -6.627 -8.980 1.00 57.16 88 SER A CA 1
ATOM 624 C C . SER A 1 88 ? 26.666 -6.762 -7.719 1.00 57.16 88 SER A C 1
ATOM 626 O O . SER A 1 88 ? 27.866 -6.538 -7.769 1.00 57.16 88 SER A O 1
ATOM 628 N N . GLU A 1 89 ? 26.054 -7.221 -6.638 1.00 55.00 89 GLU A N 1
ATOM 629 C CA . GLU A 1 89 ? 26.714 -8.074 -5.640 1.00 55.00 89 GLU A CA 1
ATOM 630 C C . GLU A 1 89 ? 25.896 -9.387 -5.651 1.00 55.00 89 GLU A C 1
ATOM 632 O O . GLU A 1 89 ? 24.672 -9.333 -5.821 1.00 55.00 89 GLU A O 1
ATOM 637 N N . TYR A 1 90 ? 26.430 -10.587 -5.921 1.00 49.56 90 TYR A N 1
ATOM 638 C CA . TYR A 1 90 ? 27.499 -11.378 -5.292 1.00 49.56 90 TYR A CA 1
ATOM 639 C C . TYR A 1 90 ? 27.221 -11.671 -3.813 1.00 49.56 90 TYR A C 1
ATOM 641 O O . TYR A 1 90 ? 27.255 -10.758 -3.000 1.00 49.56 90 TYR A O 1
ATOM 649 N N . ALA A 1 91 ? 27.018 -12.972 -3.551 1.00 34.91 91 ALA A N 1
ATOM 650 C CA . ALA A 1 91 ? 26.650 -13.659 -2.306 1.00 34.91 91 ALA A CA 1
ATOM 651 C C . ALA A 1 91 ? 25.164 -13.593 -1.919 1.00 34.91 91 ALA A C 1
ATOM 653 O O . ALA A 1 91 ? 24.704 -12.562 -1.388 1.00 34.91 91 ALA A O 1
#

Foldseek 3Di:
DLVLQLQLCCAPVVPASVVSNVVSVVVVVVVCCVLVVVLVVDDDVVNVVSVVVVVVVVLVVLQVCCVRQVRPVGDDGDQHADPNRRPDDDD

Sequence (91 aa):
IGAYGSTLLTARYGVPFWAAIPLGALLAALMGALLGAPASRLRGIYLALATLGFLQIVQIAIEELANVTGGVRGLTVPKAALGGVRMSEYA